Protein AF-A0A8K0CSZ5-F1 (afdb_monomer_lite)

Sequence (107 aa):
MKDESAKVCESMFLAMHGIKRDRLRKKILNFDKVDDVRDYRGKHCNRPNRIKNENIAQVHTFLDNLPTYESHYSRSQNRYRKYLSSHLTIAMLHRDYQQKYPDNTVS

Structure (mmCIF, N/CA/C/O backbone):
data_AF-A0A8K0CSZ5-F1
#
_entry.id   AF-A0A8K0CSZ5-F1
#
loop_
_atom_site.group_PDB
_atom_site.id
_atom_site.type_symbol
_atom_site.label_atom_id
_atom_site.label_alt_id
_atom_site.label_comp_id
_atom_site.label_asym_id
_atom_site.label_entity_id
_atom_site.label_seq_id
_atom_site.pdbx_PDB_ins_code
_atom_site.Cartn_x
_atom_site.Cartn_y
_atom_site.Cartn_z
_atom_site.occupancy
_atom_site.B_iso_or_equiv
_atom_site.auth_seq_id
_atom_site.auth_comp_id
_atom_site.auth_asym_id
_atom_site.auth_atom_id
_atom_site.pdbx_PDB_model_num
ATOM 1 N N . MET A 1 1 ? 37.375 -5.463 -23.923 1.00 42.88 1 MET A N 1
ATOM 2 C CA . MET A 1 1 ? 36.676 -5.943 -25.134 1.00 42.88 1 MET A CA 1
ATOM 3 C C . MET A 1 1 ? 36.202 -4.713 -25.878 1.00 42.88 1 MET A C 1
ATOM 5 O O . MET A 1 1 ? 35.568 -3.880 -25.250 1.00 42.88 1 MET A O 1
ATOM 9 N N . LYS A 1 2 ? 36.615 -4.516 -27.133 1.00 46.78 2 LYS A N 1
ATOM 10 C CA . LYS A 1 2 ? 36.088 -3.419 -27.953 1.00 46.78 2 LYS A CA 1
ATOM 11 C C . LYS A 1 2 ? 34.729 -3.878 -28.475 1.00 46.78 2 LYS A C 1
ATOM 13 O O . LYS A 1 2 ? 34.685 -4.906 -29.142 1.00 46.78 2 LYS A O 1
ATOM 18 N N . ASP A 1 3 ? 33.660 -3.164 -28.140 1.00 63.12 3 ASP A N 1
ATOM 19 C CA . ASP A 1 3 ? 32.360 -3.380 -28.774 1.00 63.12 3 ASP A CA 1
ATOM 20 C C . ASP A 1 3 ? 32.456 -2.904 -30.223 1.00 63.12 3 ASP A C 1
ATOM 22 O O . ASP A 1 3 ? 32.486 -1.708 -30.521 1.00 63.12 3 ASP A O 1
ATOM 26 N N . GLU A 1 4 ? 32.598 -3.860 -31.132 1.00 75.88 4 GLU A N 1
ATOM 27 C CA . GLU A 1 4 ? 32.643 -3.600 -32.560 1.00 75.88 4 GLU A CA 1
ATOM 28 C C . GLU A 1 4 ? 31.203 -3.486 -33.074 1.00 75.88 4 GLU A C 1
ATOM 30 O O . GLU A 1 4 ? 30.414 -4.430 -33.014 1.00 75.88 4 GLU A O 1
ATOM 35 N N . SER A 1 5 ? 30.825 -2.289 -33.524 1.00 76.75 5 SER A N 1
ATOM 36 C CA . SER A 1 5 ? 29.465 -2.029 -34.002 1.00 76.75 5 SER A CA 1
ATOM 37 C C . SER A 1 5 ? 29.248 -2.658 -35.384 1.00 76.75 5 SER A C 1
ATOM 39 O O . SER A 1 5 ? 29.747 -2.180 -36.401 1.00 76.75 5 SER A O 1
ATOM 41 N N . ALA A 1 6 ? 28.486 -3.753 -35.430 1.00 83.25 6 ALA A N 1
ATOM 42 C CA . ALA A 1 6 ? 28.124 -4.432 -36.671 1.00 83.25 6 ALA A CA 1
ATOM 43 C C . ALA A 1 6 ? 26.799 -3.895 -37.236 1.00 83.25 6 ALA A C 1
ATOM 45 O O . ALA A 1 6 ? 25.795 -3.787 -36.528 1.00 83.25 6 ALA A O 1
ATOM 46 N N . LYS A 1 7 ? 26.763 -3.600 -38.543 1.00 88.38 7 LYS A N 1
ATOM 47 C CA . LYS A 1 7 ? 25.506 -3.306 -39.246 1.00 88.38 7 LYS A CA 1
ATOM 48 C C . LYS A 1 7 ? 24.782 -4.615 -39.539 1.00 88.38 7 LYS A C 1
ATOM 50 O O . LYS A 1 7 ? 25.321 -5.483 -40.219 1.00 88.38 7 LYS A O 1
ATOM 55 N N . VAL A 1 8 ? 23.549 -4.734 -39.060 1.00 87.44 8 VAL A N 1
ATOM 56 C CA . VAL A 1 8 ? 22.708 -5.921 -39.254 1.00 87.44 8 VAL A CA 1
ATOM 57 C C . VAL A 1 8 ? 21.446 -5.579 -40.037 1.00 87.44 8 VAL A C 1
ATOM 59 O O . VAL A 1 8 ? 20.953 -4.451 -40.001 1.00 87.44 8 VAL A O 1
ATOM 62 N N . CYS A 1 9 ? 20.907 -6.567 -40.749 1.00 92.06 9 CYS A N 1
ATOM 63 C CA . CYS A 1 9 ? 19.637 -6.426 -41.448 1.00 92.06 9 CYS A CA 1
ATOM 64 C C . CYS A 1 9 ? 18.479 -6.323 -40.440 1.00 92.06 9 CYS A C 1
ATOM 66 O O . CYS A 1 9 ? 18.279 -7.226 -39.626 1.00 92.06 9 CYS A O 1
ATOM 68 N N . GLU A 1 10 ? 17.692 -5.244 -40.516 1.00 90.12 10 GLU A N 1
ATOM 69 C CA . GLU A 1 10 ? 16.592 -4.979 -39.576 1.00 90.12 10 GLU A CA 1
ATOM 70 C C . GLU A 1 10 ? 15.552 -6.110 -39.570 1.00 90.12 10 GLU A C 1
ATOM 72 O O . GLU A 1 10 ? 15.144 -6.571 -38.507 1.00 90.12 10 GLU A O 1
ATOM 77 N N . SER A 1 11 ? 15.125 -6.585 -40.744 1.00 92.88 11 SER A N 1
ATOM 78 C CA . SER A 1 11 ? 14.089 -7.621 -40.855 1.00 92.88 11 SER A CA 1
ATOM 79 C C . SER A 1 11 ? 14.52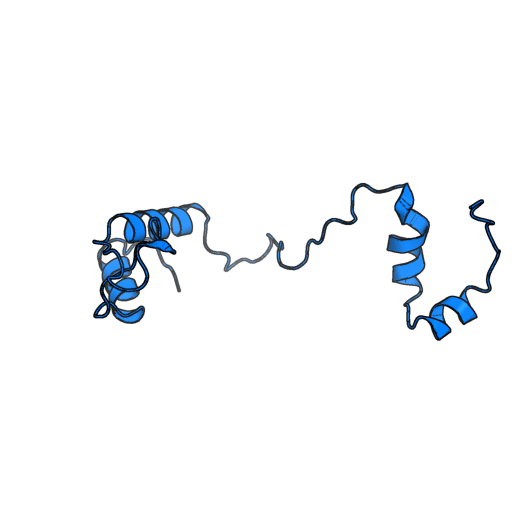7 -8.945 -40.231 1.00 92.88 11 SER A C 1
ATOM 81 O O . SER A 1 11 ? 13.758 -9.548 -39.485 1.00 92.88 11 SER A O 1
ATOM 83 N N . MET A 1 12 ? 15.770 -9.359 -40.485 1.00 93.88 12 MET A N 1
ATOM 84 C CA . MET A 1 12 ? 16.340 -10.583 -39.925 1.00 93.88 12 MET A CA 1
ATOM 85 C C . MET A 1 12 ? 16.501 -10.478 -38.405 1.00 93.88 12 MET A C 1
ATOM 87 O O . MET A 1 12 ? 16.121 -11.390 -37.676 1.00 93.88 12 MET A O 1
ATOM 91 N N . PHE A 1 13 ? 16.980 -9.335 -37.909 1.00 91.81 13 PHE A N 1
ATOM 92 C CA . PHE A 1 13 ? 17.103 -9.077 -36.475 1.00 91.81 13 PHE A CA 1
ATOM 93 C C . PHE A 1 13 ? 15.746 -9.151 -35.754 1.00 91.81 13 PHE A C 1
ATOM 95 O O . PHE A 1 13 ? 15.616 -9.810 -34.722 1.00 91.81 13 PHE A O 1
ATOM 102 N N . LEU A 1 14 ? 14.708 -8.517 -36.312 1.00 94.31 14 LEU A N 1
ATOM 103 C CA . LEU A 1 14 ? 13.355 -8.557 -35.749 1.00 94.31 14 LEU A CA 1
ATOM 104 C C . LEU A 1 14 ? 12.776 -9.979 -35.741 1.00 94.31 14 LEU A C 1
ATOM 106 O O . LEU A 1 14 ? 12.159 -10.367 -34.749 1.00 94.31 14 LEU A O 1
ATOM 110 N N . ALA A 1 15 ? 12.990 -10.747 -36.814 1.00 94.00 15 ALA A N 1
ATOM 111 C CA . ALA A 1 15 ? 12.501 -12.117 -36.943 1.00 94.00 15 ALA A CA 1
ATOM 112 C C . ALA A 1 15 ? 13.188 -13.074 -35.958 1.00 94.00 15 ALA A C 1
ATOM 114 O O . ALA A 1 15 ? 12.499 -13.785 -35.230 1.00 94.00 15 ALA A O 1
ATOM 115 N N . MET A 1 16 ? 14.523 -13.048 -35.877 1.00 94.69 16 MET A N 1
ATOM 116 C CA . MET A 1 16 ? 15.286 -13.924 -34.978 1.00 94.69 16 MET A CA 1
ATOM 117 C C . MET A 1 16 ? 14.963 -13.681 -33.502 1.00 94.69 16 MET A C 1
ATOM 119 O O . MET A 1 16 ? 14.864 -14.628 -32.729 1.00 94.69 16 MET A O 1
ATOM 123 N N . HIS A 1 17 ? 14.776 -12.421 -33.103 1.00 91.06 17 HIS A N 1
ATOM 124 C CA . HIS A 1 17 ? 14.513 -12.068 -31.706 1.00 91.06 17 HIS A CA 1
ATOM 125 C C . HIS A 1 17 ? 13.019 -11.948 -31.363 1.00 91.06 17 HIS A C 1
ATOM 127 O O . HIS A 1 17 ? 12.677 -11.658 -30.216 1.00 91.06 17 HIS A O 1
ATOM 133 N N . GLY A 1 18 ? 12.116 -12.131 -32.333 1.00 92.94 18 GLY A N 1
ATOM 134 C CA . GLY A 1 18 ? 10.669 -11.990 -32.126 1.00 92.94 18 GLY A CA 1
ATOM 135 C C . GLY A 1 18 ? 10.251 -10.582 -31.680 1.00 92.94 18 GLY A C 1
ATOM 136 O O . GLY A 1 18 ? 9.288 -10.407 -30.929 1.00 92.94 18 GLY A O 1
ATOM 137 N N . ILE A 1 19 ? 10.993 -9.555 -32.097 1.00 91.62 19 ILE A N 1
ATOM 138 C CA . ILE A 1 19 ? 10.768 -8.167 -31.685 1.00 91.62 19 ILE A CA 1
ATOM 139 C C . ILE A 1 19 ? 9.911 -7.461 -32.737 1.00 91.62 19 ILE A C 1
ATOM 141 O O . ILE A 1 19 ? 10.126 -7.585 -33.937 1.00 91.62 19 ILE A O 1
ATOM 145 N N . LYS A 1 20 ? 8.942 -6.655 -32.292 1.00 90.94 20 LYS A N 1
ATOM 146 C CA . LYS A 1 20 ? 8.195 -5.764 -33.192 1.00 90.94 20 LYS A CA 1
ATOM 147 C C . LYS A 1 20 ? 9.037 -4.538 -33.543 1.00 90.94 20 LYS A C 1
ATOM 149 O O . LYS A 1 20 ? 9.650 -3.941 -32.659 1.00 90.94 20 LYS A O 1
ATOM 154 N N . ARG A 1 21 ? 8.969 -4.089 -34.801 1.00 89.88 21 ARG A N 1
ATOM 155 C CA . ARG A 1 21 ? 9.668 -2.888 -35.305 1.00 89.88 21 ARG A CA 1
ATOM 156 C C . ARG A 1 21 ? 9.477 -1.649 -34.418 1.00 89.88 21 ARG A C 1
ATOM 158 O O . ARG A 1 21 ? 10.426 -0.906 -34.184 1.00 89.88 21 ARG A O 1
ATOM 165 N N . ASP A 1 22 ? 8.275 -1.462 -33.870 1.00 85.56 22 ASP A N 1
ATOM 166 C CA . ASP A 1 22 ? 7.962 -0.346 -32.966 1.00 85.56 22 ASP A CA 1
ATOM 167 C C . ASP A 1 22 ? 8.802 -0.372 -31.675 1.00 85.56 22 ASP A C 1
ATOM 169 O O . ASP A 1 22 ? 9.300 0.656 -31.223 1.00 85.56 22 ASP A O 1
ATOM 173 N N . ARG A 1 23 ? 9.040 -1.567 -31.115 1.00 84.38 23 ARG A N 1
ATOM 174 C CA . ARG A 1 23 ? 9.870 -1.754 -29.917 1.00 84.38 23 ARG A CA 1
ATOM 175 C C . ARG A 1 23 ? 11.344 -1.473 -30.208 1.00 84.38 23 A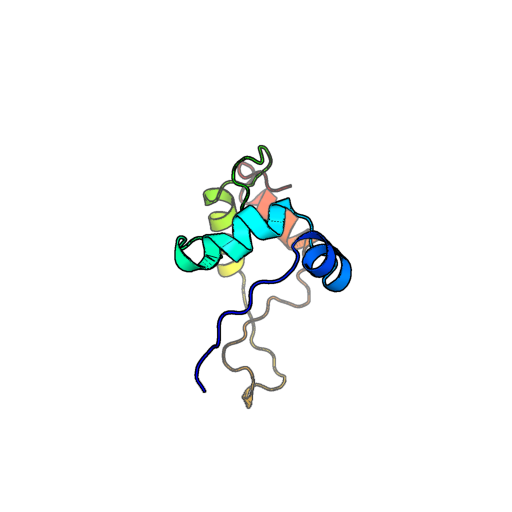RG A C 1
ATOM 177 O O . ARG A 1 23 ? 11.997 -0.842 -29.381 1.00 84.38 23 ARG A O 1
ATOM 184 N N . LEU A 1 24 ? 11.842 -1.893 -31.374 1.00 87.00 24 LEU A N 1
ATOM 185 C CA . LEU A 1 24 ? 13.208 -1.597 -31.817 1.00 87.00 24 LEU A CA 1
ATOM 186 C C . LEU A 1 24 ? 13.437 -0.081 -31.894 1.00 87.00 24 LEU A C 1
ATOM 188 O O . LEU A 1 24 ? 14.352 0.433 -31.259 1.00 87.00 24 LEU A O 1
ATOM 192 N N . ARG A 1 25 ? 12.555 0.647 -32.588 1.00 83.69 25 ARG A N 1
ATOM 193 C CA . ARG A 1 25 ? 12.693 2.099 -32.785 1.00 83.69 25 ARG A CA 1
ATOM 194 C C . ARG A 1 25 ? 12.489 2.907 -31.509 1.00 83.69 25 ARG A C 1
ATOM 196 O O . ARG A 1 25 ? 13.266 3.812 -31.247 1.00 83.69 25 ARG A O 1
ATOM 203 N N . LYS A 1 26 ? 11.463 2.590 -30.715 1.00 78.50 26 LYS A N 1
ATOM 204 C CA . LYS A 1 26 ? 11.115 3.390 -29.531 1.00 78.50 26 LYS A CA 1
ATOM 205 C C . LYS A 1 26 ? 11.990 3.105 -28.317 1.00 78.50 26 LYS A C 1
ATOM 207 O O . LYS A 1 26 ? 12.199 4.020 -27.533 1.00 78.50 26 LYS A O 1
ATOM 212 N N . LYS A 1 27 ? 12.450 1.861 -28.130 1.00 75.62 27 LYS A N 1
ATOM 213 C CA . LYS A 1 27 ? 13.104 1.434 -26.878 1.00 75.62 27 LYS A CA 1
ATOM 214 C C . LYS A 1 27 ? 14.562 1.017 -27.024 1.00 75.62 27 LYS A C 1
ATOM 216 O O . LYS A 1 27 ? 15.322 1.243 -26.098 1.00 75.62 27 LYS A O 1
ATOM 221 N N . ILE A 1 28 ? 14.937 0.383 -28.135 1.00 79.38 28 ILE A N 1
ATOM 222 C CA . ILE A 1 28 ? 16.288 -0.180 -28.302 1.00 79.38 28 ILE A CA 1
ATOM 223 C C . ILE A 1 28 ? 17.215 0.846 -28.960 1.00 79.38 28 ILE A C 1
ATOM 225 O O . ILE A 1 28 ? 18.293 1.107 -28.452 1.00 79.38 28 ILE A O 1
ATOM 229 N N . LEU A 1 29 ? 16.779 1.485 -30.050 1.00 80.44 29 LEU A N 1
ATOM 230 C CA . LEU A 1 29 ? 17.586 2.494 -30.751 1.00 80.44 29 LEU A CA 1
ATOM 231 C C . LEU A 1 29 ? 17.654 3.842 -30.019 1.00 80.44 29 LEU A C 1
ATOM 233 O O . LEU A 1 29 ? 18.595 4.601 -30.215 1.00 80.44 29 LEU A O 1
ATOM 237 N N . ASN A 1 30 ? 16.669 4.133 -29.170 1.00 72.31 30 ASN A N 1
ATOM 238 C CA . ASN A 1 30 ? 16.638 5.343 -28.345 1.00 72.31 30 ASN A CA 1
ATOM 239 C C . ASN A 1 30 ? 17.137 5.094 -26.912 1.00 72.31 30 ASN A C 1
ATOM 241 O O . ASN A 1 30 ? 16.948 5.959 -26.060 1.00 72.31 30 ASN A O 1
ATOM 245 N N . PHE A 1 31 ? 17.735 3.926 -26.642 1.00 68.56 31 PHE A N 1
ATOM 246 C CA . PHE A 1 31 ? 18.157 3.515 -25.301 1.00 68.56 31 PHE A CA 1
ATOM 247 C C . PHE A 1 31 ? 19.113 4.527 -24.649 1.00 68.56 31 PHE A C 1
ATOM 249 O O . PHE A 1 31 ? 18.919 4.882 -23.492 1.00 68.56 31 PHE A O 1
ATOM 256 N N . ASP A 1 32 ? 20.052 5.086 -25.418 1.00 64.25 32 ASP A N 1
ATOM 257 C CA . ASP A 1 32 ? 21.044 6.048 -24.908 1.00 64.25 32 ASP A CA 1
ATOM 258 C C . ASP A 1 32 ? 20.492 7.467 -24.695 1.00 64.25 32 ASP A C 1
ATOM 260 O O . ASP A 1 32 ? 21.151 8.310 -24.091 1.00 64.25 32 ASP A O 1
ATOM 264 N N . LYS A 1 33 ? 19.295 7.774 -25.211 1.00 64.25 33 LYS A N 1
ATOM 265 C CA . LYS A 1 33 ? 18.740 9.139 -25.204 1.00 64.25 33 LYS A CA 1
ATOM 266 C C . LYS A 1 33 ? 17.763 9.402 -24.060 1.00 64.25 33 LYS A C 1
ATOM 268 O O . LYS A 1 33 ? 17.227 10.505 -23.983 1.00 64.25 33 LYS A O 1
ATOM 273 N N . VAL A 1 34 ? 17.442 8.402 -23.237 1.00 57.41 34 VAL A N 1
ATOM 274 C CA . VAL A 1 34 ? 16.187 8.425 -22.483 1.00 57.41 34 VAL A CA 1
ATOM 275 C C . VAL A 1 34 ? 16.319 7.774 -21.095 1.00 57.41 34 VAL A C 1
ATOM 277 O O . VAL A 1 34 ? 16.398 6.556 -20.973 1.00 57.41 34 VAL A O 1
ATOM 280 N N . ASP A 1 35 ? 16.178 8.601 -20.051 1.00 55.00 35 ASP A N 1
ATOM 281 C CA . ASP A 1 35 ? 15.891 8.283 -18.629 1.00 55.00 35 ASP A CA 1
ATOM 282 C C . ASP A 1 35 ? 14.619 7.417 -18.392 1.00 55.00 35 ASP A C 1
ATOM 284 O O . ASP A 1 35 ? 14.166 7.212 -17.262 1.00 55.00 35 ASP A O 1
ATOM 288 N N . ASP A 1 36 ? 14.002 6.897 -19.454 1.00 57.28 36 ASP A N 1
ATOM 289 C CA . ASP A 1 36 ? 12.631 6.374 -19.490 1.00 57.28 36 ASP A CA 1
ATOM 290 C C . ASP A 1 36 ? 12.565 4.870 -19.805 1.00 57.28 36 ASP A C 1
ATOM 292 O O . ASP A 1 36 ? 11.604 4.357 -20.382 1.00 57.28 36 ASP A O 1
ATOM 296 N N . VAL A 1 37 ? 13.547 4.104 -19.320 1.00 63.53 37 VAL A N 1
ATOM 297 C CA . VAL A 1 37 ? 13.359 2.664 -19.040 1.00 63.53 37 VAL A CA 1
ATOM 298 C C . VAL A 1 37 ? 12.607 2.478 -17.710 1.00 63.53 37 VAL A C 1
ATOM 300 O O . VAL A 1 37 ? 12.795 1.509 -16.980 1.00 63.53 37 VAL A O 1
ATOM 303 N N . ARG A 1 38 ? 11.736 3.420 -17.338 1.00 67.06 38 ARG A N 1
ATOM 304 C CA . ARG A 1 38 ? 10.875 3.271 -16.168 1.00 67.06 38 ARG A CA 1
ATOM 305 C C . ARG A 1 38 ? 9.698 2.383 -16.544 1.00 67.06 38 ARG A C 1
ATOM 307 O O . ARG A 1 38 ? 8.949 2.656 -17.479 1.00 67.06 38 ARG A O 1
ATOM 314 N N . ASP A 1 39 ? 9.526 1.288 -15.810 1.00 69.75 39 ASP A N 1
ATOM 315 C CA . ASP A 1 39 ? 8.326 0.473 -15.957 1.00 69.75 39 ASP A CA 1
ATOM 316 C C . ASP A 1 39 ? 7.123 1.237 -15.369 1.00 69.75 39 ASP A C 1
ATOM 318 O O . ASP A 1 39 ? 7.033 1.476 -14.155 1.00 69.75 39 ASP A O 1
ATOM 322 N N . TYR A 1 40 ? 6.221 1.672 -16.253 1.00 72.88 40 TYR A N 1
ATOM 323 C CA . TYR A 1 40 ? 4.965 2.347 -15.905 1.00 72.88 40 TYR A CA 1
ATOM 324 C C . TYR A 1 40 ? 3.758 1.406 -15.893 1.00 72.88 40 TYR A C 1
ATOM 326 O O . TYR A 1 40 ? 2.624 1.864 -15.727 1.00 72.88 40 TYR A O 1
ATOM 334 N N . ARG A 1 41 ? 3.961 0.091 -16.053 1.00 79.12 41 ARG A N 1
ATOM 335 C CA . ARG A 1 41 ? 2.866 -0.874 -15.915 1.00 79.12 41 ARG A CA 1
ATOM 336 C C . ARG A 1 41 ? 2.202 -0.708 -14.548 1.00 79.12 41 ARG A C 1
ATOM 338 O O . ARG A 1 41 ? 2.865 -0.538 -13.531 1.00 79.12 41 ARG A O 1
ATOM 345 N N . GLY A 1 42 ? 0.871 -0.702 -14.542 1.00 74.94 42 GLY A N 1
ATOM 346 C CA . GLY A 1 42 ? 0.074 -0.555 -13.321 1.00 74.94 42 GLY A CA 1
ATOM 347 C C . GLY A 1 42 ? 0.040 0.852 -12.705 1.00 74.94 42 GLY A C 1
ATOM 348 O O . GLY A 1 42 ? -0.730 1.058 -11.774 1.00 74.94 42 GLY A O 1
ATOM 349 N N . LYS A 1 43 ? 0.780 1.840 -13.230 1.00 77.50 43 LYS A N 1
ATOM 350 C CA . LYS A 1 43 ? 0.847 3.214 -12.681 1.00 77.50 43 LYS A CA 1
ATOM 351 C C . LYS A 1 43 ? -0.138 4.190 -13.338 1.00 77.50 43 LYS A C 1
ATOM 353 O O . LYS A 1 43 ? 0.099 5.393 -13.386 1.00 77.50 43 LYS A O 1
ATOM 358 N N . HIS A 1 44 ? -1.246 3.682 -13.872 1.00 81.50 44 HIS A N 1
ATOM 359 C CA . HIS A 1 44 ? -2.258 4.512 -14.522 1.00 81.50 44 HIS A CA 1
ATOM 360 C C . HIS A 1 44 ? -3.048 5.32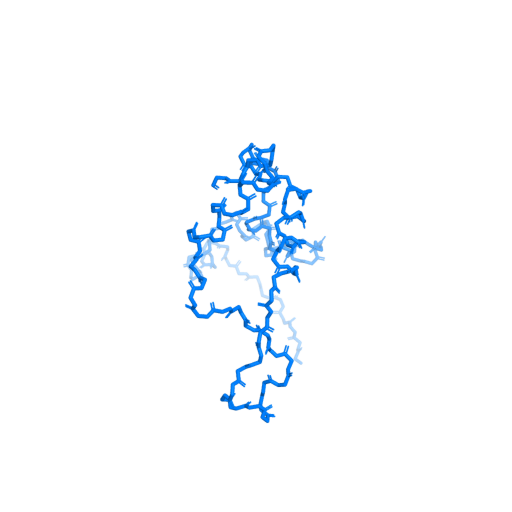9 -13.492 1.00 81.50 44 HIS A C 1
ATOM 362 O O . HIS A 1 44 ? -3.786 4.769 -12.682 1.00 81.50 44 HIS A O 1
ATOM 368 N N . CYS A 1 45 ? -2.931 6.657 -13.554 1.00 78.12 45 CYS A N 1
ATOM 369 C CA . CYS A 1 45 ? -3.682 7.572 -12.687 1.00 78.12 45 CYS A CA 1
ATOM 370 C C . CYS A 1 45 ? -5.095 7.896 -13.200 1.00 78.12 45 CYS A C 1
ATOM 372 O O . CYS A 1 45 ? -5.877 8.486 -12.469 1.00 78.12 45 CYS A O 1
ATOM 374 N N . ASN A 1 46 ? -5.443 7.501 -14.426 1.00 82.88 46 ASN A N 1
ATOM 375 C CA . ASN A 1 46 ? -6.705 7.848 -15.092 1.00 82.88 46 ASN A CA 1
ATOM 376 C C . ASN A 1 46 ? -7.875 6.893 -14.779 1.00 82.88 46 ASN A C 1
ATOM 378 O O . ASN A 1 46 ? -8.837 6.832 -15.541 1.00 82.88 46 ASN A O 1
ATOM 382 N N . ARG A 1 47 ? -7.792 6.108 -13.699 1.00 82.62 47 ARG A N 1
ATOM 383 C CA . ARG A 1 47 ? -8.848 5.160 -13.324 1.00 82.62 47 ARG A CA 1
ATOM 384 C C . ARG A 1 47 ? -9.886 5.872 -12.448 1.00 82.62 47 ARG A C 1
ATOM 386 O O . ARG A 1 47 ? -9.533 6.235 -11.328 1.00 82.62 47 ARG A O 1
ATOM 393 N N . PRO A 1 48 ? -11.141 6.041 -12.905 1.00 82.38 48 PRO A N 1
ATOM 394 C CA . PRO A 1 48 ? -12.157 6.788 -12.158 1.00 82.38 48 PRO A CA 1
ATOM 395 C C . PRO A 1 48 ? -12.517 6.116 -10.828 1.00 82.38 48 PRO A C 1
ATOM 397 O O . PRO A 1 48 ? -12.746 6.797 -9.839 1.00 82.38 48 PRO A O 1
ATOM 400 N N . ASN A 1 49 ? -12.459 4.782 -10.775 1.00 83.38 49 ASN A N 1
ATOM 401 C CA . ASN A 1 49 ? -12.755 3.999 -9.570 1.00 83.38 49 ASN A CA 1
ATOM 402 C C . ASN A 1 49 ? -11.530 3.825 -8.656 1.00 83.38 49 ASN A C 1
ATOM 404 O O . ASN A 1 49 ? -11.486 2.913 -7.832 1.00 83.38 49 ASN A O 1
ATOM 408 N N . ARG A 1 50 ? -10.478 4.630 -8.836 1.00 86.00 50 ARG A N 1
ATOM 409 C CA . ARG A 1 50 ? -9.308 4.576 -7.961 1.00 86.00 50 ARG A CA 1
ATOM 410 C C . ARG A 1 50 ? -9.684 5.149 -6.596 1.00 86.00 50 ARG A C 1
ATOM 412 O O . ARG A 1 50 ? -10.110 6.296 -6.500 1.00 86.00 50 ARG A O 1
ATOM 419 N N . ILE A 1 51 ? -9.449 4.369 -5.545 1.00 88.00 51 ILE A N 1
ATOM 420 C CA . ILE A 1 51 ? -9.627 4.822 -4.164 1.00 88.00 51 ILE A CA 1
ATOM 421 C C . ILE A 1 51 ? -8.682 6.004 -3.900 1.00 88.00 51 ILE A C 1
ATOM 423 O O . ILE A 1 51 ? -7.503 5.967 -4.271 1.00 88.00 51 ILE A O 1
ATOM 427 N N . LYS A 1 52 ? -9.202 7.064 -3.272 1.00 88.81 52 LYS A N 1
ATOM 428 C CA . LYS A 1 52 ? -8.416 8.248 -2.905 1.00 88.81 52 LYS A CA 1
ATOM 429 C C . LYS A 1 52 ? -7.307 7.867 -1.920 1.00 88.81 52 LYS A C 1
ATOM 431 O O . LYS A 1 52 ? -7.512 7.040 -1.036 1.00 88.81 52 LYS A O 1
ATOM 436 N N . ASN A 1 53 ? -6.143 8.506 -2.035 1.00 89.25 53 ASN A N 1
ATOM 437 C CA . ASN A 1 53 ? -5.012 8.233 -1.137 1.00 89.25 53 ASN A CA 1
ATOM 438 C C . ASN A 1 53 ? -5.359 8.501 0.339 1.00 89.25 53 ASN A C 1
ATOM 440 O O . ASN A 1 53 ? -4.890 7.782 1.213 1.00 89.25 53 ASN A O 1
ATOM 444 N N . GLU A 1 54 ? -6.205 9.497 0.607 1.00 91.12 54 GLU A N 1
ATOM 445 C CA . GLU A 1 54 ? -6.719 9.821 1.946 1.00 91.12 54 GLU A CA 1
ATOM 446 C C . GLU A 1 54 ? -7.499 8.649 2.549 1.00 91.12 54 GLU A C 1
ATOM 448 O O . GLU A 1 54 ? -7.254 8.249 3.686 1.00 91.12 54 GLU A O 1
ATOM 453 N N . ASN A 1 55 ? -8.370 8.031 1.748 1.00 91.44 55 ASN A N 1
ATOM 454 C CA . ASN A 1 55 ? -9.159 6.880 2.166 1.00 91.44 55 ASN A CA 1
ATOM 455 C C . ASN A 1 55 ? -8.253 5.685 2.492 1.00 91.44 55 ASN A C 1
ATOM 457 O O . ASN A 1 55 ? -8.455 5.013 3.500 1.00 91.44 55 ASN A O 1
ATOM 461 N N . ILE A 1 56 ? -7.218 5.454 1.675 1.00 92.06 56 ILE A N 1
ATOM 462 C CA . ILE A 1 56 ? -6.204 4.415 1.918 1.00 92.06 56 ILE A CA 1
ATOM 463 C C . ILE A 1 56 ? -5.452 4.694 3.227 1.00 92.06 56 ILE A C 1
ATOM 465 O O . ILE A 1 56 ? -5.298 3.797 4.054 1.00 92.06 56 ILE A O 1
ATOM 469 N N . ALA A 1 57 ? -5.023 5.938 3.456 1.00 94.25 57 ALA A N 1
ATOM 470 C CA . ALA A 1 57 ? -4.334 6.331 4.684 1.00 94.25 57 ALA A CA 1
ATOM 471 C C . ALA A 1 57 ? -5.209 6.125 5.933 1.00 94.25 57 ALA A C 1
ATOM 473 O O . ALA A 1 57 ? -4.719 5.674 6.971 1.00 94.25 57 ALA A O 1
ATOM 474 N N . GLN A 1 58 ? -6.514 6.384 5.825 1.00 95.00 58 GLN A N 1
ATOM 475 C CA . GLN A 1 58 ? -7.463 6.129 6.905 1.00 95.00 58 GLN A CA 1
ATOM 476 C C . GLN A 1 58 ? -7.629 4.630 7.189 1.00 95.00 58 GLN A C 1
ATOM 478 O O . GLN A 1 58 ? -7.698 4.246 8.356 1.00 95.00 58 GLN A O 1
ATOM 483 N N . VAL A 1 59 ? -7.648 3.774 6.158 1.00 94.75 59 VAL A N 1
ATOM 484 C CA . VAL A 1 59 ? -7.629 2.309 6.336 1.00 94.75 59 VAL A CA 1
ATOM 485 C C . VAL A 1 59 ? -6.366 1.875 7.082 1.00 94.75 59 VAL A C 1
ATOM 487 O O . VAL A 1 59 ? -6.466 1.130 8.053 1.00 94.75 59 VAL A O 1
ATOM 490 N N . HIS A 1 60 ? -5.187 2.367 6.692 1.00 94.31 60 HIS A N 1
ATOM 491 C CA . HIS A 1 60 ? -3.939 2.046 7.395 1.00 94.31 60 HIS A CA 1
ATOM 492 C C . HIS A 1 60 ? -3.974 2.483 8.857 1.00 94.31 60 HIS A C 1
ATOM 494 O O . HIS A 1 60 ? -3.698 1.683 9.742 1.00 94.31 60 HIS A O 1
ATOM 500 N N . THR A 1 61 ? -4.426 3.711 9.115 1.00 95.19 61 THR A N 1
ATOM 501 C CA . THR A 1 61 ? -4.557 4.234 10.480 1.00 95.19 61 THR A CA 1
ATOM 502 C C . THR A 1 61 ? -5.516 3.383 11.313 1.00 95.19 61 THR A C 1
ATOM 504 O O . THR A 1 61 ? -5.278 3.149 12.495 1.00 95.19 61 THR A O 1
ATOM 507 N N . PHE A 1 62 ? -6.608 2.889 10.726 1.00 95.31 62 PHE A N 1
ATOM 508 C CA . PHE A 1 62 ? -7.498 1.955 11.411 1.00 95.31 62 PHE A CA 1
ATOM 509 C C . PHE A 1 62 ? -6.795 0.640 11.760 1.00 95.31 62 PHE A C 1
ATOM 511 O O . PHE A 1 62 ? -6.888 0.202 12.905 1.00 95.31 62 PHE A O 1
ATOM 518 N N . LEU A 1 63 ? -6.085 0.037 10.802 1.00 93.69 63 LEU A N 1
ATOM 519 C CA . LEU A 1 63 ? -5.378 -1.230 11.000 1.00 93.69 63 LEU A CA 1
ATOM 520 C C . LEU A 1 63 ? -4.263 -1.118 12.048 1.00 93.69 63 LEU A C 1
ATOM 522 O O . LEU A 1 63 ? -4.119 -2.018 12.871 1.00 93.69 63 LEU A O 1
ATOM 526 N N . ASP A 1 64 ? -3.527 -0.007 12.065 1.00 92.81 64 ASP A N 1
ATOM 527 C CA . ASP A 1 64 ? -2.432 0.236 13.013 1.00 92.81 64 ASP A CA 1
ATOM 528 C C . ASP A 1 64 ? -2.921 0.413 14.460 1.00 92.81 64 ASP A C 1
ATOM 530 O O . ASP A 1 64 ? -2.172 0.179 15.406 1.00 92.81 64 ASP A O 1
ATOM 534 N N . ASN A 1 65 ? -4.190 0.788 14.644 1.00 93.12 65 ASN A N 1
ATOM 535 C CA . ASN A 1 65 ? -4.818 0.914 15.960 1.00 93.12 65 ASN A CA 1
ATOM 536 C C . ASN A 1 65 ? -5.348 -0.419 16.517 1.00 93.12 65 ASN A C 1
ATOM 538 O O . ASN A 1 65 ? -5.827 -0.458 17.653 1.00 93.12 65 ASN A O 1
ATOM 542 N N . LEU A 1 66 ? -5.314 -1.506 15.740 1.00 93.12 66 LEU A N 1
ATOM 543 C CA . LEU A 1 66 ? -5.770 -2.813 16.204 1.00 93.12 66 LEU A CA 1
ATOM 544 C C . LEU A 1 66 ? -4.742 -3.455 17.146 1.00 93.12 66 LEU A C 1
ATOM 546 O O . LEU A 1 66 ? -3.535 -3.282 16.970 1.00 93.12 66 LEU A O 1
ATOM 550 N N . PRO A 1 67 ? -5.191 -4.254 18.129 1.00 92.50 67 PRO A N 1
ATOM 551 C CA . PRO A 1 67 ? -4.279 -5.002 18.976 1.00 92.50 67 PRO A CA 1
ATOM 552 C C . PRO A 1 67 ? -3.509 -6.029 18.140 1.00 92.50 67 PRO A C 1
ATOM 554 O O . PRO A 1 67 ? -4.088 -6.894 17.477 1.00 92.50 67 PRO A O 1
ATOM 557 N N . THR A 1 68 ? -2.185 -5.935 18.199 1.00 91.69 68 THR A N 1
ATOM 558 C CA . THR A 1 68 ? -1.274 -6.862 17.526 1.00 91.69 68 THR A CA 1
ATOM 559 C C . THR A 1 68 ? -0.508 -7.715 18.522 1.00 91.69 68 THR A C 1
ATOM 561 O O . THR A 1 68 ? -0.157 -7.248 19.605 1.00 91.69 68 THR A O 1
ATOM 564 N N . TYR A 1 69 ? -0.154 -8.923 18.107 1.00 88.00 69 TYR A N 1
ATOM 565 C CA . TYR A 1 69 ? 0.557 -9.906 18.909 1.00 88.00 69 TYR A CA 1
ATOM 566 C C . TYR A 1 69 ? 1.824 -10.363 18.192 1.00 88.00 69 TYR A C 1
ATOM 568 O O . TYR A 1 69 ? 1.894 -10.405 16.962 1.00 88.00 69 TYR A O 1
ATOM 576 N N . GLU A 1 70 ? 2.833 -10.733 18.968 1.00 85.00 70 GLU A N 1
ATOM 577 C CA . GLU A 1 70 ? 4.000 -11.433 18.442 1.00 85.00 70 GLU A CA 1
ATOM 578 C C . GLU A 1 70 ? 3.687 -12.921 18.301 1.00 85.00 70 GLU A C 1
ATOM 580 O O . GLU A 1 70 ? 3.069 -13.526 19.181 1.00 85.00 70 GLU A O 1
ATOM 585 N N . SER A 1 71 ? 4.155 -13.545 17.221 1.00 80.69 71 SER A N 1
ATOM 586 C CA . SER A 1 71 ? 4.068 -14.998 17.115 1.00 80.69 71 SER A CA 1
ATOM 587 C C . SER A 1 71 ? 4.986 -15.661 18.140 1.00 80.69 71 SER A C 1
ATOM 589 O O . SER A 1 71 ? 6.158 -15.306 18.266 1.00 80.69 71 SER A O 1
ATOM 591 N N . HIS A 1 72 ? 4.479 -16.693 18.815 1.00 74.50 72 HIS A N 1
ATOM 592 C CA . HIS A 1 72 ? 5.289 -17.541 19.693 1.00 74.50 72 HIS A CA 1
ATOM 593 C C . HIS A 1 72 ? 6.393 -18.285 18.915 1.00 74.50 72 HIS A C 1
ATOM 595 O O . HIS A 1 72 ? 7.494 -18.503 19.421 1.00 74.50 72 HIS A O 1
ATOM 601 N N . TYR A 1 73 ? 6.113 -18.642 17.659 1.00 72.62 73 TYR A N 1
ATOM 602 C CA . TYR A 1 73 ? 7.035 -19.378 16.801 1.00 72.62 73 TYR A CA 1
ATOM 603 C C . TYR A 1 73 ? 8.168 -18.494 16.271 1.00 72.62 73 TYR A C 1
ATOM 605 O O . TYR A 1 73 ? 7.942 -17.377 15.804 1.00 72.62 73 TYR A O 1
ATOM 613 N N . SER A 1 74 ? 9.391 -19.029 16.327 1.00 65.12 74 SER A N 1
ATOM 614 C CA . SER A 1 74 ? 10.601 -18.463 15.714 1.00 65.12 74 SER A CA 1
ATOM 615 C C . SER A 1 74 ? 10.881 -16.999 16.071 1.00 65.12 74 SER A C 1
ATOM 617 O O . SER A 1 74 ? 11.326 -16.217 15.228 1.00 65.12 74 SER A O 1
ATOM 619 N N . ARG A 1 75 ? 10.685 -16.631 17.345 1.00 62.53 75 ARG A N 1
ATOM 620 C CA . ARG A 1 75 ? 11.018 -15.300 17.889 1.00 62.53 75 ARG A CA 1
ATOM 621 C C . ARG A 1 75 ? 12.452 -14.863 17.582 1.00 62.53 75 ARG A C 1
ATOM 623 O O . ARG A 1 75 ? 12.692 -13.684 17.356 1.00 62.53 75 ARG A O 1
ATOM 630 N N . SER A 1 76 ? 13.402 -15.798 17.506 1.00 70.62 76 SER A N 1
ATOM 631 C CA . SER A 1 76 ? 14.791 -15.503 17.131 1.00 70.62 76 SER A CA 1
ATOM 632 C C . SER A 1 76 ? 14.943 -15.006 15.689 1.00 70.62 76 SER A C 1
ATOM 634 O O . SER A 1 76 ? 15.854 -14.222 15.435 1.00 70.62 76 SER A O 1
ATOM 636 N N . GLN A 1 77 ? 14.047 -15.403 14.779 1.00 72.12 77 GLN A N 1
ATOM 637 C CA . GLN A 1 77 ? 14.112 -15.082 13.349 1.00 72.12 77 GLN A CA 1
ATOM 638 C C . GLN A 1 77 ? 13.115 -14.004 12.892 1.00 72.12 77 GLN A C 1
ATOM 640 O O . GLN A 1 77 ? 13.243 -13.507 11.779 1.00 72.12 77 GLN A O 1
ATOM 645 N N . ASN A 1 78 ? 12.135 -13.616 13.718 1.00 73.38 78 ASN A N 1
ATOM 646 C CA . ASN A 1 78 ? 11.075 -12.672 13.325 1.00 73.38 78 ASN A CA 1
ATOM 647 C C . ASN A 1 78 ? 10.701 -11.669 14.437 1.00 73.38 78 ASN A C 1
ATOM 649 O O . ASN A 1 78 ? 9.528 -11.424 14.702 1.00 73.38 78 ASN A O 1
ATOM 653 N N . ARG A 1 79 ? 11.705 -11.054 15.080 1.00 73.56 79 ARG A N 1
ATOM 654 C CA . ARG A 1 79 ? 11.522 -10.153 16.242 1.00 73.56 79 ARG A CA 1
ATOM 655 C C . ARG A 1 79 ? 10.631 -8.930 15.997 1.00 73.56 79 ARG A C 1
ATOM 657 O O . ARG A 1 79 ? 10.083 -8.395 16.947 1.00 73.56 79 ARG A O 1
ATOM 664 N N . TYR A 1 80 ? 10.493 -8.479 14.752 1.00 81.81 80 TYR A N 1
ATOM 665 C CA . TYR A 1 80 ? 9.741 -7.259 14.421 1.00 81.81 80 TYR A CA 1
ATOM 666 C C . TYR A 1 80 ? 8.379 -7.532 13.778 1.00 81.81 80 TYR A C 1
ATOM 668 O O . TYR A 1 80 ? 7.659 -6.592 13.440 1.00 81.81 80 TYR A O 1
ATOM 676 N N . ARG A 1 81 ? 8.014 -8.805 13.570 1.00 85.19 81 ARG A N 1
ATOM 677 C CA . ARG A 1 81 ? 6.752 -9.152 12.915 1.00 85.19 81 ARG A CA 1
ATOM 678 C C . ARG A 1 81 ? 5.616 -9.169 13.929 1.00 85.19 81 ARG A C 1
ATOM 680 O O . ARG A 1 81 ? 5.623 -9.951 14.876 1.00 85.19 81 ARG A O 1
ATOM 687 N N . LYS A 1 82 ? 4.626 -8.322 13.675 1.00 87.12 82 LYS A N 1
ATOM 688 C CA . LYS A 1 82 ? 3.379 -8.230 14.430 1.00 87.12 82 LYS A CA 1
ATOM 689 C C . LYS A 1 82 ? 2.253 -8.860 13.621 1.00 87.12 82 LYS A C 1
ATOM 691 O O . LYS A 1 82 ? 2.211 -8.712 12.400 1.00 87.12 82 LYS A O 1
ATOM 696 N N . TYR A 1 83 ? 1.353 -9.552 14.302 1.00 89.06 83 TYR A N 1
ATOM 697 C CA . TYR A 1 83 ? 0.2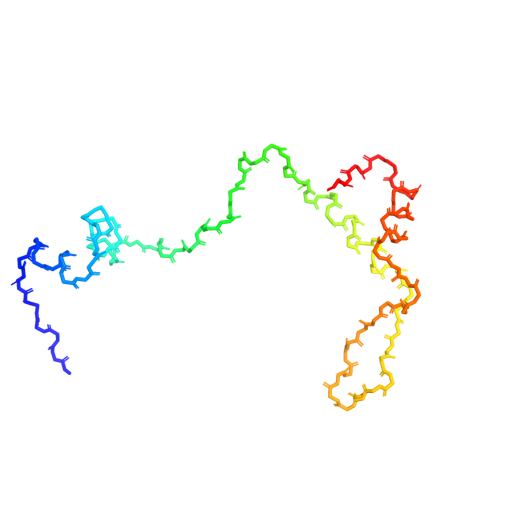18 -10.239 13.700 1.00 89.06 83 TYR A CA 1
ATOM 698 C C . TYR A 1 83 ? -1.078 -9.772 14.352 1.00 89.06 83 TYR A C 1
ATOM 700 O O . TYR A 1 83 ? -1.108 -9.465 15.542 1.00 89.06 83 TYR A O 1
ATOM 708 N N . LEU A 1 84 ? -2.157 -9.735 13.578 1.00 91.69 84 LEU A N 1
ATOM 709 C CA . LEU A 1 84 ? -3.501 -9.572 14.126 1.00 91.69 84 LEU A CA 1
ATOM 710 C C . LEU A 1 84 ? -3.962 -10.882 14.779 1.00 91.69 84 LEU A C 1
ATOM 712 O O . LEU A 1 84 ? -3.399 -11.950 14.528 1.00 91.69 84 LEU A O 1
ATOM 716 N N . SER A 1 85 ? -4.989 -10.795 15.625 1.00 90.62 85 SER A N 1
ATOM 717 C CA . SER A 1 85 ? -5.620 -11.976 16.227 1.00 90.62 85 SER A CA 1
ATOM 718 C C . SER A 1 85 ? -6.067 -12.975 15.154 1.00 90.62 85 SER A C 1
ATOM 720 O O . SER A 1 85 ? -6.660 -12.586 14.151 1.00 90.62 85 SER A O 1
ATOM 722 N N . SER A 1 86 ? -5.854 -14.271 15.391 1.00 89.31 86 SER A N 1
ATOM 723 C CA . SER A 1 86 ? -6.287 -15.349 14.488 1.00 89.31 86 SER A CA 1
ATOM 724 C C . SER A 1 86 ? -7.806 -15.438 14.321 1.00 89.31 86 SER A C 1
ATOM 726 O O . SER A 1 86 ? -8.281 -16.050 13.370 1.00 89.31 86 SER A O 1
ATOM 728 N N . HIS A 1 87 ? -8.570 -14.838 15.236 1.00 91.31 87 HIS A N 1
ATOM 729 C CA . HIS A 1 87 ? -10.030 -14.772 15.164 1.00 91.31 87 HIS A CA 1
ATOM 730 C C . HIS A 1 87 ? -10.539 -13.609 14.300 1.00 91.31 87 HIS A C 1
ATOM 732 O O . HIS A 1 87 ? -11.724 -13.571 13.975 1.00 91.31 87 HIS A O 1
ATOM 738 N N . LEU A 1 88 ? -9.672 -12.658 13.931 1.00 92.81 88 LEU A N 1
ATOM 739 C CA . LEU A 1 88 ? -10.041 -11.558 13.046 1.00 92.81 88 LEU A CA 1
ATOM 740 C C . LEU A 1 88 ? -10.026 -12.042 11.600 1.00 92.81 88 LEU A C 1
ATOM 742 O O . LEU A 1 88 ? -8.985 -12.384 11.042 1.00 92.81 88 LEU A O 1
ATOM 746 N N . THR A 1 89 ? -11.200 -12.032 10.981 1.00 94.94 89 THR A N 1
ATOM 747 C CA . THR A 1 89 ? -11.337 -12.273 9.544 1.00 94.94 89 THR A CA 1
ATOM 748 C C . THR A 1 89 ? -11.368 -10.951 8.786 1.00 94.94 89 THR A C 1
ATOM 750 O O . THR A 1 89 ? -11.745 -9.913 9.331 1.00 94.94 89 THR A O 1
ATOM 753 N N . ILE A 1 90 ? -11.028 -10.988 7.496 1.00 93.31 90 ILE A N 1
ATOM 754 C CA . ILE A 1 90 ? -11.102 -9.805 6.623 1.00 93.31 90 ILE A CA 1
ATOM 755 C C . ILE A 1 90 ? -12.529 -9.235 6.594 1.00 93.31 90 ILE A C 1
ATOM 757 O O . ILE A 1 90 ? -12.699 -8.022 6.638 1.00 93.31 90 ILE A O 1
ATOM 761 N N . ALA A 1 91 ? -13.552 -10.097 6.589 1.00 94.69 91 ALA A N 1
ATOM 762 C CA . A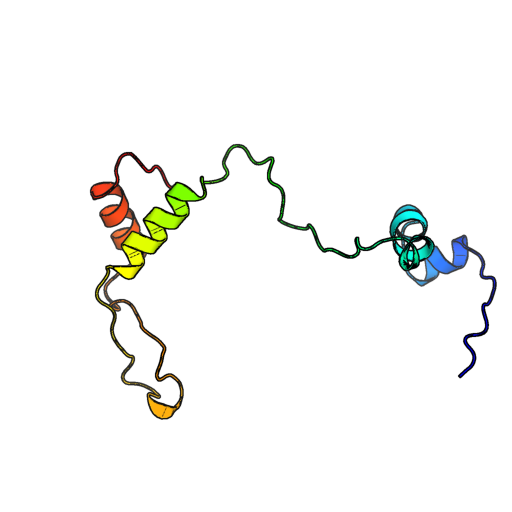LA A 1 91 ? -14.952 -9.675 6.602 1.00 94.69 91 ALA A CA 1
ATOM 763 C C . ALA A 1 91 ? -15.328 -8.923 7.889 1.00 94.69 91 ALA A C 1
ATOM 765 O O . ALA A 1 91 ? -16.016 -7.907 7.829 1.00 94.69 91 ALA A O 1
ATOM 766 N N . MET A 1 92 ? -14.848 -9.390 9.048 1.00 95.00 92 MET A N 1
ATOM 767 C CA . MET A 1 92 ? -15.049 -8.685 10.319 1.00 95.00 92 MET A CA 1
ATOM 768 C C . MET A 1 92 ? -14.353 -7.326 10.301 1.00 95.00 92 MET A C 1
ATOM 770 O O . MET A 1 92 ? -14.989 -6.323 10.591 1.00 95.00 92 MET A O 1
ATOM 774 N N . LEU A 1 93 ? -13.087 -7.282 9.878 1.00 94.31 93 LEU A N 1
ATOM 775 C CA . LEU A 1 93 ? -12.320 -6.038 9.794 1.00 94.31 93 LEU A CA 1
ATOM 776 C C . LEU A 1 93 ? -12.970 -5.014 8.865 1.00 94.31 93 LEU A C 1
ATOM 778 O O . LEU A 1 93 ? -13.027 -3.835 9.198 1.00 94.31 93 LEU A O 1
ATOM 782 N N . HIS A 1 94 ? -13.467 -5.459 7.713 1.00 94.38 94 HIS A N 1
ATOM 783 C CA . HIS A 1 94 ? -14.150 -4.597 6.753 1.00 94.38 94 HIS A CA 1
ATOM 784 C C . HIS A 1 94 ? -15.460 -4.049 7.320 1.00 94.38 94 HIS A C 1
ATOM 786 O O . HIS A 1 94 ? -15.681 -2.843 7.268 1.00 94.38 94 HIS A O 1
ATOM 792 N N . ARG A 1 95 ? -16.279 -4.898 7.949 1.00 94.75 95 ARG A N 1
ATOM 793 C CA . ARG A 1 95 ? -17.514 -4.469 8.616 1.00 94.75 95 ARG A CA 1
ATOM 794 C C . ARG A 1 95 ? -17.239 -3.471 9.741 1.00 94.75 95 ARG A C 1
ATOM 796 O O . ARG A 1 95 ? -17.887 -2.430 9.802 1.00 94.75 95 ARG A O 1
ATOM 803 N N . ASP A 1 96 ? -16.278 -3.772 10.609 1.00 94.19 96 ASP A N 1
ATOM 804 C CA . ASP A 1 96 ? -15.926 -2.921 11.748 1.00 94.19 96 ASP A CA 1
ATOM 805 C C . ASP A 1 96 ? -15.355 -1.574 11.264 1.00 94.19 96 ASP A C 1
ATOM 807 O O . ASP A 1 96 ? -15.649 -0.519 11.831 1.00 94.19 96 ASP A O 1
ATOM 811 N N . TYR A 1 97 ? -14.594 -1.588 10.164 1.00 95.12 97 TYR A N 1
ATOM 812 C CA . TYR A 1 97 ? -14.119 -0.380 9.496 1.00 95.12 97 TYR A CA 1
ATOM 813 C C . TYR A 1 97 ? -15.271 0.467 8.948 1.00 95.12 97 TYR A C 1
ATOM 815 O O . TYR A 1 97 ? -15.339 1.659 9.243 1.00 95.12 97 TYR A O 1
ATOM 823 N N . GLN A 1 98 ? -16.194 -0.142 8.196 1.00 93.75 98 GLN A N 1
ATOM 824 C CA . GLN A 1 98 ? -17.363 0.543 7.634 1.00 93.75 98 GLN A CA 1
ATOM 825 C C . GLN A 1 98 ? -18.270 1.126 8.722 1.00 93.75 98 GLN A C 1
ATOM 827 O O . GLN A 1 98 ? -18.801 2.219 8.555 1.00 93.75 98 GLN A O 1
ATOM 832 N N . GLN A 1 99 ? -18.415 0.436 9.857 1.00 93.56 99 GLN A N 1
ATOM 833 C CA . GLN A 1 99 ? -19.169 0.947 11.000 1.00 93.56 99 GLN A CA 1
ATOM 834 C C . GLN A 1 99 ? -18.510 2.191 11.612 1.00 93.56 99 GLN A C 1
ATOM 836 O O . GLN A 1 99 ? -19.206 3.112 12.037 1.00 93.56 99 GLN A O 1
ATOM 841 N N . LYS A 1 100 ? -17.175 2.225 11.672 1.00 93.50 100 LYS A N 1
ATOM 842 C CA . LYS A 1 100 ? -16.415 3.338 12.258 1.00 93.50 100 LYS A CA 1
ATOM 843 C C . LYS A 1 100 ? -16.251 4.524 11.301 1.00 93.50 100 LYS A C 1
ATOM 845 O O . LYS A 1 100 ? -16.173 5.660 11.761 1.00 93.50 100 LYS A O 1
ATOM 850 N N . TYR A 1 101 ? -16.195 4.267 9.996 1.00 93.31 101 TYR A N 1
ATOM 851 C CA . TYR A 1 101 ? -15.976 5.267 8.949 1.00 93.31 101 TYR A CA 1
ATOM 852 C C . TYR A 1 101 ? -17.008 5.120 7.818 1.00 93.31 101 TYR A C 1
ATOM 854 O O . TYR A 1 101 ? -16.638 4.764 6.698 1.00 93.31 101 TYR A O 1
ATOM 862 N N . PRO A 1 102 ? -18.299 5.404 8.077 1.00 90.31 102 PRO A N 1
ATOM 863 C CA . PRO A 1 102 ? -19.368 5.197 7.095 1.00 90.31 102 PRO A CA 1
ATOM 864 C C . PRO A 1 102 ? -19.217 6.075 5.843 1.00 90.31 102 PRO A C 1
ATOM 866 O O . PRO A 1 102 ? -19.589 5.658 4.748 1.00 90.31 102 PRO A O 1
ATOM 869 N N . ASP A 1 103 ? -18.622 7.262 5.986 1.00 89.56 103 ASP A N 1
ATOM 870 C CA . ASP A 1 103 ? -18.404 8.199 4.877 1.00 89.56 103 ASP A CA 1
ATOM 871 C C . ASP A 1 103 ? -17.257 7.768 3.948 1.00 89.56 103 ASP A C 1
ATOM 873 O O . ASP A 1 103 ? -17.172 8.208 2.797 1.00 89.56 103 ASP A O 1
ATOM 877 N N . ASN A 1 104 ? -16.367 6.889 4.425 1.00 86.81 104 ASN A N 1
ATOM 878 C CA . ASN A 1 104 ? -15.281 6.358 3.617 1.00 86.81 104 ASN A CA 1
ATOM 879 C C . ASN A 1 104 ? -15.699 5.047 2.948 1.00 86.81 104 ASN A C 1
ATOM 881 O O . ASN A 1 104 ? -15.508 3.943 3.462 1.00 86.81 104 ASN A O 1
ATOM 885 N N . THR A 1 105 ? -16.253 5.188 1.749 1.00 78.94 105 THR A N 1
ATOM 886 C CA . THR A 1 105 ? -16.663 4.058 0.921 1.00 78.94 105 THR A CA 1
ATOM 887 C C . THR A 1 105 ? -15.45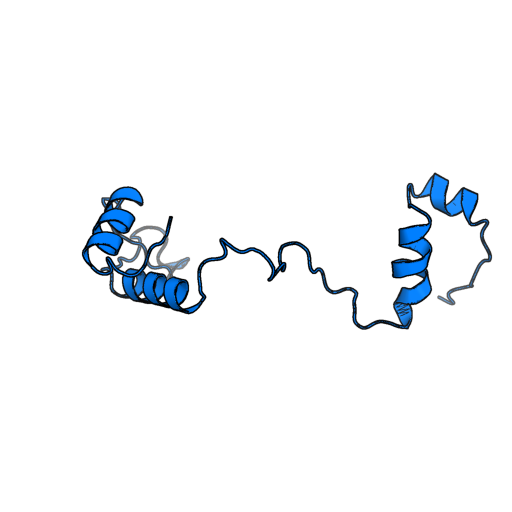1 3.385 0.276 1.00 78.94 105 THR A C 1
ATOM 889 O O . THR A 1 105 ? -14.852 3.875 -0.683 1.00 78.94 105 THR A O 1
ATOM 892 N N . VAL A 1 106 ? -15.096 2.219 0.816 1.00 78.94 106 VAL A N 1
ATOM 893 C CA . VAL A 1 106 ? -14.101 1.299 0.254 1.00 78.94 106 VAL A CA 1
ATOM 894 C C . VAL A 1 106 ? -14.833 0.018 -0.153 1.00 78.94 106 VAL A C 1
ATOM 896 O O . VAL A 1 106 ? -15.355 -0.701 0.705 1.00 78.94 106 VAL A O 1
ATOM 899 N N . SER A 1 107 ? -14.942 -0.201 -1.467 1.00 65.88 107 SER A N 1
ATOM 900 C CA . SER A 1 107 ? -15.617 -1.352 -2.097 1.00 65.88 107 SER A CA 1
ATOM 901 C C . SER A 1 107 ? -14.636 -2.441 -2.504 1.00 65.88 107 SER A C 1
ATOM 903 O O . SER A 1 107 ? -13.520 -2.083 -2.945 1.00 65.88 107 SER A O 1
#

Secondary structure (DSSP, 8-state):
---------HHHHHHHHT--HHHIIIIITTGGG-S-----TT-----TTPPPHHHHHHHHHHHHTS-EEE-STTTTT-TT-EEE-TT--HHHHHHHHHHH-TTS---

Foldseek 3Di:
DDPDDDDDDPVVVCVVVVHDPVCCVPDVVCVVVDPPPDPCVPVDPPDPPDADPVLVVLLVVLVVPADWDDDPPPCVPCVPDTHHDPPDDPVNSVVVSCVVCVVSDDD

Organism: Ignelater luminosus (NCBI:txid2038154)

pLDDT: mean 83.54, std 11.64, range [42.88, 95.31]

Radius of gyration: 25.49 Å; chains: 1; bounding box: 56×29×61 Å